Protein AF-A0A7W0FGE9-F1 (afdb_monomer_lite)

Structure (mmCIF, N/CA/C/O backbone):
data_AF-A0A7W0FGE9-F1
#
_entry.id   AF-A0A7W0FGE9-F1
#
loop_
_atom_site.group_PDB
_atom_site.id
_atom_site.type_symbol
_atom_site.label_atom_id
_atom_site.label_alt_id
_atom_site.label_comp_id
_atom_site.label_asym_id
_atom_site.label_entity_id
_atom_site.label_seq_id
_atom_site.pdbx_PDB_ins_code
_atom_site.Cartn_x
_atom_site.Cartn_y
_atom_site.Cartn_z
_atom_site.occupancy
_atom_site.B_iso_or_equiv
_atom_site.auth_seq_id
_atom_site.auth_comp_id
_atom_site.auth_asym_id
_atom_site.auth_atom_id
_atom_site.pdbx_PDB_model_num
ATOM 1 N N . MET A 1 1 ? 1.418 12.003 -10.984 1.00 59.81 1 MET A N 1
ATOM 2 C CA . MET A 1 1 ? 1.454 12.496 -9.582 1.00 59.81 1 MET A CA 1
ATOM 3 C C . MET A 1 1 ? 0.185 12.199 -8.764 1.00 59.81 1 MET A C 1
ATOM 5 O O . MET A 1 1 ? 0.270 12.288 -7.547 1.00 59.81 1 MET A O 1
ATOM 9 N N . GLN A 1 2 ? -0.949 11.782 -9.354 1.00 81.69 2 GLN A N 1
ATOM 10 C CA . GLN A 1 2 ? -2.168 11.461 -8.582 1.00 81.69 2 GLN A CA 1
ATOM 11 C C . GLN A 1 2 ? -2.066 10.182 -7.726 1.00 81.69 2 GLN A C 1
ATOM 13 O O . GLN A 1 2 ? -2.524 10.189 -6.586 1.00 81.69 2 GLN A O 1
ATOM 18 N N . CYS A 1 3 ? -1.393 9.124 -8.201 1.00 88.62 3 CYS A N 1
ATOM 19 C CA . CYS A 1 3 ? -1.338 7.840 -7.482 1.00 88.62 3 CYS A CA 1
ATOM 20 C C . CYS A 1 3 ? -0.668 7.939 -6.098 1.00 88.62 3 CYS A C 1
ATOM 22 O O . CYS A 1 3 ? -1.127 7.321 -5.143 1.00 88.62 3 CYS A O 1
ATOM 24 N N . ARG A 1 4 ? 0.381 8.765 -5.951 1.00 90.31 4 ARG A N 1
ATOM 25 C CA . ARG A 1 4 ? 1.060 8.981 -4.655 1.00 90.31 4 ARG A CA 1
ATOM 26 C C . ARG A 1 4 ? 0.163 9.678 -3.639 1.00 90.31 4 ARG A C 1
ATOM 28 O O . ARG A 1 4 ? 0.113 9.257 -2.489 1.00 90.31 4 ARG A O 1
ATOM 35 N N . SER A 1 5 ? -0.560 10.712 -4.073 1.00 92.44 5 SER A N 1
ATOM 36 C CA . SER A 1 5 ? -1.509 11.429 -3.213 1.00 92.44 5 SER A CA 1
ATOM 37 C C . SER A 1 5 ? -2.628 10.501 -2.731 1.00 92.44 5 SER A C 1
ATOM 39 O O . SER A 1 5 ? -2.950 10.479 -1.544 1.00 92.44 5 SER A O 1
ATOM 41 N N . HIS A 1 6 ? -3.146 9.665 -3.636 1.00 93.56 6 HIS A N 1
ATOM 42 C CA . HIS A 1 6 ? -4.176 8.683 -3.318 1.00 93.56 6 HIS A CA 1
ATOM 43 C C . HIS A 1 6 ? -3.699 7.661 -2.275 1.00 93.56 6 HIS A C 1
ATOM 45 O O . HIS A 1 6 ? -4.353 7.468 -1.254 1.00 93.56 6 HIS A O 1
ATOM 51 N N . VAL A 1 7 ? -2.514 7.070 -2.463 1.00 94.69 7 VAL A N 1
ATOM 52 C CA . VAL A 1 7 ? -1.945 6.115 -1.495 1.00 94.69 7 VAL A CA 1
ATOM 53 C C . VAL A 1 7 ? -1.691 6.770 -0.133 1.00 94.69 7 VAL A C 1
ATOM 55 O O . VAL A 1 7 ? -1.999 6.182 0.902 1.00 94.69 7 VAL A O 1
ATOM 58 N N . ALA A 1 8 ? -1.205 8.013 -0.104 1.00 94.06 8 ALA A N 1
ATOM 59 C CA . ALA A 1 8 ? -1.040 8.748 1.149 1.00 94.06 8 ALA A CA 1
ATOM 60 C C . ALA A 1 8 ? -2.382 8.995 1.868 1.00 94.06 8 ALA A C 1
ATOM 62 O O . ALA A 1 8 ? -2.433 8.991 3.098 1.00 94.06 8 ALA A O 1
ATOM 63 N N . GLN A 1 9 ? -3.473 9.207 1.125 1.00 95.12 9 GLN A N 1
ATOM 64 C CA . GLN A 1 9 ? -4.816 9.331 1.697 1.00 95.12 9 GLN A CA 1
ATOM 65 C C . GLN A 1 9 ? -5.307 8.014 2.300 1.00 95.12 9 GLN A C 1
ATOM 67 O O . GLN A 1 9 ? -5.818 8.035 3.418 1.00 95.12 9 GLN A O 1
ATOM 72 N N . LEU A 1 10 ? -5.085 6.884 1.623 1.00 96.06 10 LEU A N 1
ATOM 73 C CA . LEU A 1 10 ? -5.363 5.560 2.190 1.00 96.06 10 LEU A CA 1
ATOM 74 C C . LEU A 1 10 ? -4.590 5.345 3.496 1.00 96.06 10 LEU A C 1
ATOM 76 O O . LEU A 1 10 ? -5.155 4.855 4.467 1.00 96.06 10 LEU A O 1
ATOM 80 N N . GLY A 1 11 ? -3.327 5.783 3.556 1.00 95.62 11 GLY A N 1
ATOM 81 C CA . GLY A 1 11 ? -2.513 5.713 4.774 1.00 95.62 11 GLY A CA 1
ATOM 82 C C . GLY A 1 11 ? -3.137 6.443 5.964 1.00 95.62 11 GLY A C 1
ATOM 83 O O . GLY A 1 11 ? -3.111 5.930 7.080 1.00 95.62 11 GLY A O 1
ATOM 84 N N . ARG A 1 12 ? -3.755 7.609 5.733 1.00 96.06 12 ARG A N 1
ATOM 85 C CA . ARG A 1 12 ? -4.444 8.375 6.788 1.00 96.06 12 ARG A CA 1
ATOM 86 C C . ARG A 1 12 ? -5.721 7.694 7.281 1.00 96.06 12 ARG A C 1
ATOM 88 O O . ARG A 1 12 ? -6.015 7.778 8.465 1.00 96.06 12 ARG A O 1
ATOM 95 N N . LEU A 1 13 ? -6.444 7.024 6.388 1.00 97.19 13 LEU A N 1
ATOM 96 C CA . LEU A 1 13 ? -7.711 6.339 6.679 1.00 97.19 13 LEU A CA 1
ATOM 97 C C . LEU A 1 13 ? -7.520 4.883 7.124 1.00 97.19 13 LEU A C 1
ATOM 99 O O . LEU A 1 13 ? -8.489 4.175 7.375 1.00 97.19 13 LEU A O 1
ATOM 103 N N . TYR A 1 14 ? -6.277 4.409 7.216 1.00 97.50 14 TYR A N 1
ATOM 104 C CA . TYR A 1 14 ? -5.985 2.998 7.446 1.00 97.50 14 TYR A CA 1
ATOM 105 C C . TYR A 1 14 ? -6.648 2.437 8.710 1.00 97.50 14 TYR A C 1
ATOM 107 O O . TYR A 1 14 ? -7.172 1.328 8.697 1.00 97.50 14 TYR A O 1
ATOM 115 N N . LYS A 1 15 ? -6.693 3.224 9.791 1.00 97.38 15 LYS A N 1
ATOM 116 C CA . LYS A 1 15 ? -7.367 2.817 11.031 1.00 97.38 15 LYS A CA 1
ATOM 117 C C . LYS A 1 15 ? -8.879 2.676 10.872 1.00 97.38 15 LYS A C 1
ATOM 119 O O . LYS A 1 15 ? -9.444 1.768 11.474 1.00 97.38 15 LYS A O 1
ATOM 124 N N . ASP A 1 16 ? -9.501 3.501 10.037 1.00 98.00 16 ASP A N 1
ATOM 125 C CA . ASP A 1 16 ? -10.934 3.415 9.750 1.00 98.00 16 ASP A CA 1
ATOM 126 C C . ASP A 1 16 ? -11.245 2.149 8.940 1.00 98.00 16 ASP A C 1
ATOM 128 O O . ASP A 1 16 ? -12.205 1.441 9.241 1.00 98.00 16 ASP A O 1
ATOM 132 N N . PHE A 1 17 ? -10.382 1.798 7.977 1.00 97.94 17 PHE A N 1
ATOM 133 C CA . PHE A 1 17 ? -10.475 0.521 7.263 1.00 97.94 17 PHE A CA 1
ATOM 134 C C . PHE A 1 17 ? -10.324 -0.673 8.213 1.00 97.94 17 PHE A C 1
ATOM 136 O O . PHE A 1 17 ? -11.170 -1.566 8.198 1.00 97.94 17 PHE A O 1
ATOM 143 N N . GLN A 1 18 ? -9.323 -0.655 9.102 1.00 97.62 18 GLN A N 1
ATOM 144 C CA . GLN A 1 18 ? -9.141 -1.711 10.106 1.00 97.62 18 GLN A CA 1
ATOM 145 C C . GLN A 1 18 ? -10.359 -1.840 11.035 1.00 97.62 18 GLN A C 1
ATOM 147 O O . GLN A 1 18 ? -10.795 -2.952 11.327 1.00 97.62 18 GLN A O 1
ATOM 152 N N . ALA A 1 19 ? -10.943 -0.720 11.472 1.00 98.19 19 ALA A N 1
ATOM 153 C CA . ALA A 1 19 ? -12.138 -0.713 12.317 1.00 98.19 19 ALA A CA 1
ATOM 154 C C . ALA A 1 19 ? -13.376 -1.289 11.607 1.00 98.19 19 ALA A C 1
ATOM 156 O O . ALA A 1 19 ? -14.233 -1.887 12.254 1.00 98.19 19 ALA A O 1
ATOM 157 N N . ALA A 1 20 ? -13.447 -1.160 10.281 1.00 98.25 20 ALA A N 1
ATOM 158 C CA . ALA A 1 20 ? -14.478 -1.775 9.450 1.00 98.25 20 ALA A CA 1
ATOM 159 C C . ALA A 1 20 ? -14.209 -3.261 9.124 1.00 98.25 20 ALA A C 1
ATOM 161 O O . ALA A 1 20 ? -14.977 -3.868 8.380 1.00 98.25 20 ALA A O 1
ATOM 162 N N . GLY A 1 21 ? -13.133 -3.855 9.655 1.00 98.12 21 GLY A N 1
ATOM 163 C CA . GLY A 1 21 ? -12.739 -5.235 9.357 1.00 98.12 21 GLY A CA 1
ATOM 164 C C . GLY A 1 21 ? -12.089 -5.409 7.982 1.00 98.12 21 GLY A C 1
ATOM 165 O O .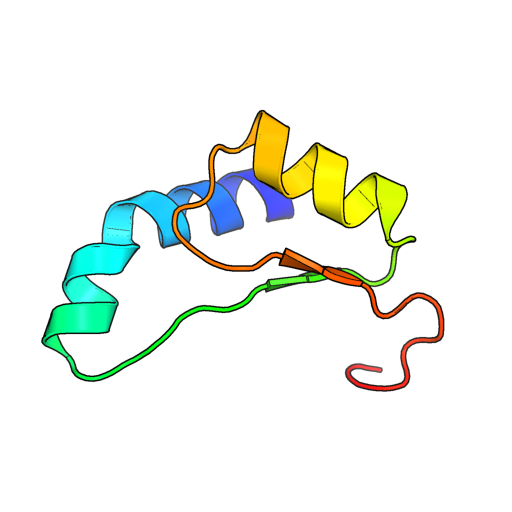 GLY A 1 21 ? -12.086 -6.517 7.448 1.00 98.12 21 GLY A O 1
ATOM 166 N N . ALA A 1 22 ? -11.558 -4.330 7.401 1.00 98.06 22 ALA A N 1
ATOM 167 C CA . ALA A 1 22 ? -10.875 -4.333 6.115 1.00 98.06 22 ALA A CA 1
ATOM 168 C C . ALA A 1 22 ? -9.356 -4.159 6.269 1.00 98.06 22 ALA A C 1
ATOM 170 O O . ALA A 1 22 ? -8.861 -3.556 7.221 1.00 98.06 22 ALA A O 1
ATOM 171 N N . GLU A 1 23 ? -8.626 -4.659 5.276 1.00 97.06 23 GLU A N 1
ATOM 172 C CA . GLU A 1 23 ? -7.178 -4.520 5.138 1.00 97.06 23 GLU A CA 1
ATOM 173 C C . GLU A 1 23 ? -6.870 -3.802 3.818 1.00 97.06 23 GLU A C 1
ATOM 175 O O . GLU A 1 23 ? -7.625 -3.909 2.847 1.00 97.06 23 GLU A O 1
ATOM 180 N N . VAL A 1 24 ? -5.775 -3.050 3.782 1.00 96.56 24 VAL A N 1
ATOM 181 C CA . VAL A 1 24 ? -5.327 -2.314 2.602 1.00 96.56 24 VAL A CA 1
ATOM 182 C C . VAL A 1 24 ? -4.019 -2.926 2.123 1.00 96.56 24 VAL A C 1
ATOM 184 O O . VAL A 1 24 ? -3.104 -3.169 2.896 1.00 96.56 24 VAL A O 1
ATOM 187 N N . LEU A 1 25 ? -3.900 -3.136 0.819 1.00 95.62 25 LEU A N 1
ATOM 188 C CA . LEU A 1 25 ? -2.624 -3.394 0.163 1.00 95.62 25 LEU A CA 1
ATOM 189 C C . LEU A 1 25 ? -2.589 -2.612 -1.145 1.00 95.62 25 LEU A C 1
ATOM 191 O O . LEU A 1 25 ? -3.623 -2.400 -1.780 1.00 95.62 25 LEU A O 1
ATOM 195 N N . VAL A 1 26 ? -1.404 -2.173 -1.550 1.00 95.38 26 VAL A N 1
ATOM 196 C CA . VAL A 1 26 ? -1.198 -1.486 -2.831 1.00 95.38 26 VAL A CA 1
ATOM 197 C C . VAL A 1 26 ? -0.343 -2.371 -3.717 1.00 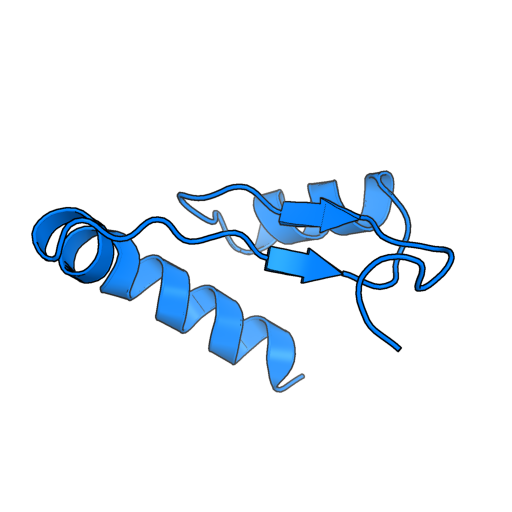95.38 26 VAL A C 1
ATOM 199 O O . VAL A 1 26 ? 0.679 -2.859 -3.257 1.00 95.38 26 VAL A O 1
ATOM 202 N N . ILE A 1 27 ? -0.720 -2.552 -4.981 1.00 95.00 27 ILE A N 1
ATOM 203 C CA . ILE A 1 27 ? 0.094 -3.266 -5.974 1.00 95.00 27 ILE A CA 1
ATOM 204 C C . ILE A 1 27 ? 0.522 -2.272 -7.051 1.00 95.00 27 ILE A C 1
ATOM 206 O O . ILE A 1 27 ? -0.311 -1.548 -7.596 1.00 95.00 27 ILE A O 1
ATOM 210 N N . LEU A 1 28 ? 1.822 -2.207 -7.329 1.00 93.25 28 LEU A N 1
ATOM 211 C CA . LEU A 1 28 ? 2.392 -1.370 -8.381 1.00 93.25 28 LEU A CA 1
ATOM 212 C C . LEU A 1 28 ? 2.854 -2.242 -9.547 1.00 93.25 28 LEU A C 1
ATOM 214 O O . LEU A 1 28 ? 3.512 -3.251 -9.318 1.00 93.25 28 LEU A O 1
ATOM 218 N N . GLY A 1 29 ? 2.619 -1.797 -10.782 1.00 93.25 29 GLY A N 1
ATOM 219 C CA . GLY A 1 29 ? 3.169 -2.417 -11.999 1.00 93.25 29 GLY A CA 1
ATOM 220 C C . GLY A 1 29 ? 4.667 -2.153 -12.219 1.00 93.25 29 GLY A C 1
ATOM 221 O O . GLY A 1 29 ? 5.113 -2.008 -13.348 1.00 93.25 29 GLY A O 1
ATOM 222 N N . ASP A 1 30 ? 5.432 -1.972 -11.144 1.00 92.56 30 ASP A N 1
ATOM 223 C CA . ASP A 1 30 ? 6.856 -1.612 -11.168 1.00 92.56 30 ASP A CA 1
ATOM 224 C C . ASP A 1 30 ? 7.657 -2.661 -10.383 1.00 92.56 30 ASP A C 1
ATOM 226 O O . ASP A 1 30 ? 7.067 -3.565 -9.789 1.00 92.56 30 ASP A O 1
ATOM 230 N N . THR A 1 31 ? 8.987 -2.569 -10.355 1.00 95.56 31 THR A N 1
ATOM 231 C CA . THR A 1 31 ? 9.856 -3.555 -9.689 1.00 95.56 31 THR A CA 1
ATOM 232 C C . THR A 1 31 ? 9.705 -3.567 -8.165 1.00 95.56 31 THR A C 1
ATOM 234 O O . THR A 1 31 ? 9.210 -2.618 -7.546 1.00 95.56 31 THR A O 1
ATOM 237 N N . SER A 1 32 ? 10.188 -4.635 -7.526 1.00 96.00 32 SER A N 1
ATOM 238 C CA . SER A 1 32 ? 10.211 -4.782 -6.066 1.00 96.00 32 SER A CA 1
ATOM 239 C C . SER A 1 32 ? 10.958 -3.646 -5.372 1.00 96.00 32 SER A C 1
ATOM 241 O O . SER A 1 32 ? 10.516 -3.146 -4.336 1.00 96.00 32 SER A O 1
ATOM 243 N N . GLU A 1 33 ? 12.065 -3.189 -5.953 1.00 97.25 33 GLU A N 1
ATOM 244 C CA . GLU A 1 33 ? 12.879 -2.097 -5.414 1.00 97.25 33 GLU A CA 1
ATOM 245 C C . GLU A 1 33 ? 12.095 -0.786 -5.450 1.00 97.25 33 GLU A C 1
ATOM 247 O O . GLU A 1 33 ? 12.106 -0.020 -4.484 1.00 97.25 33 GLU A O 1
ATOM 252 N N . ARG A 1 34 ? 11.369 -0.540 -6.546 1.00 95.25 34 ARG A N 1
ATOM 253 C CA . ARG A 1 34 ? 10.513 0.639 -6.700 1.00 95.25 34 ARG A CA 1
ATOM 254 C C . ARG A 1 34 ? 9.327 0.599 -5.745 1.00 95.25 34 ARG A C 1
ATOM 256 O O . ARG A 1 34 ? 9.058 1.615 -5.108 1.00 95.25 34 ARG A O 1
ATOM 263 N N . ALA A 1 35 ? 8.677 -0.552 -5.574 1.00 95.44 35 ALA A N 1
ATOM 264 C CA . ALA A 1 35 ? 7.606 -0.737 -4.591 1.00 95.44 35 ALA A CA 1
ATOM 265 C C . ALA A 1 35 ? 8.086 -0.485 -3.156 1.00 95.44 35 ALA A C 1
ATOM 267 O O . ALA A 1 35 ? 7.432 0.242 -2.402 1.00 95.44 35 ALA A O 1
ATOM 268 N N . ARG A 1 36 ? 9.274 -0.986 -2.803 1.00 96.06 36 ARG A N 1
ATOM 269 C CA . ARG A 1 36 ? 9.900 -0.725 -1.503 1.00 96.06 36 ARG A CA 1
ATOM 270 C C . ARG A 1 36 ? 10.164 0.764 -1.283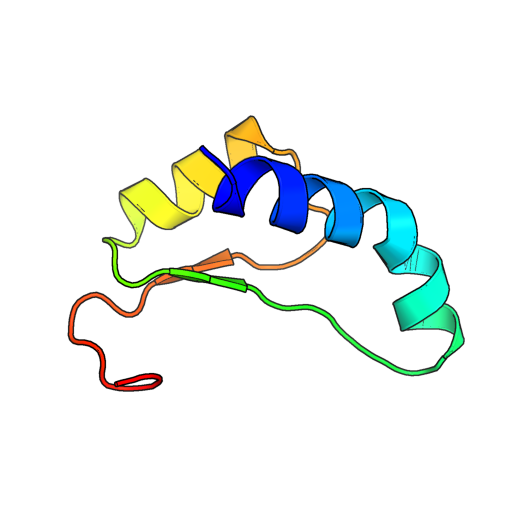 1.00 96.06 36 ARG A C 1
ATOM 272 O O . ARG A 1 36 ? 9.722 1.319 -0.280 1.00 96.06 36 ARG A O 1
ATOM 279 N N . GLN A 1 37 ? 10.838 1.422 -2.227 1.00 95.94 37 GLN A N 1
ATOM 280 C CA . GLN A 1 37 ? 11.100 2.865 -2.153 1.00 95.94 37 GLN A CA 1
ATOM 281 C C . GLN A 1 37 ? 9.800 3.665 -2.021 1.00 95.94 37 GLN A C 1
ATOM 283 O O . GLN A 1 37 ? 9.735 4.654 -1.293 1.00 95.94 37 GLN A O 1
ATOM 288 N N . TYR A 1 38 ? 8.749 3.237 -2.719 1.00 94.44 38 TYR A N 1
ATOM 289 C CA . TYR A 1 38 ? 7.443 3.878 -2.677 1.00 94.44 38 TYR A CA 1
ATOM 290 C C . TYR A 1 38 ? 6.816 3.816 -1.278 1.00 94.44 38 TYR A C 1
ATOM 292 O O . TYR A 1 38 ? 6.349 4.842 -0.776 1.00 94.44 38 TYR A O 1
ATOM 300 N N . ALA A 1 39 ? 6.853 2.646 -0.633 1.00 95.06 39 ALA A N 1
ATOM 301 C CA . ALA A 1 39 ? 6.389 2.465 0.742 1.00 95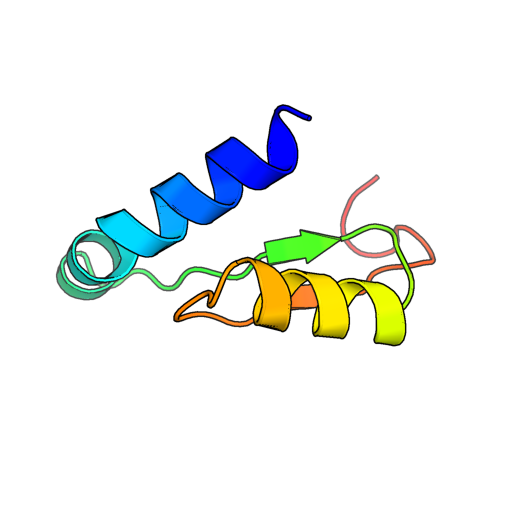.06 39 ALA A CA 1
ATOM 302 C C . ALA A 1 39 ? 7.193 3.317 1.736 1.00 95.06 39 ALA A C 1
ATOM 304 O O . ALA A 1 39 ? 6.609 3.975 2.596 1.00 95.06 39 ALA A O 1
ATOM 305 N N . GLU A 1 40 ? 8.520 3.356 1.588 1.00 95.31 40 GLU A N 1
ATOM 306 C CA . GLU A 1 40 ? 9.420 4.120 2.462 1.00 95.31 40 GLU A CA 1
ATOM 307 C C . GLU A 1 40 ? 9.174 5.636 2.360 1.00 95.31 40 GLU A C 1
ATOM 309 O O . GLU A 1 40 ? 9.061 6.317 3.381 1.00 95.31 40 GLU A O 1
ATOM 314 N N . ILE A 1 41 ? 9.023 6.168 1.140 1.00 94.94 41 ILE A N 1
ATOM 315 C CA . ILE A 1 41 ? 8.757 7.598 0.903 1.00 94.94 41 ILE A CA 1
ATOM 316 C C . ILE A 1 41 ? 7.405 8.013 1.487 1.00 94.94 41 ILE A C 1
ATOM 318 O O . ILE A 1 41 ? 7.292 9.076 2.099 1.00 94.94 41 ILE A O 1
ATOM 322 N N . LEU A 1 42 ? 6.371 7.197 1.278 1.00 94.06 42 LEU A N 1
ATOM 323 C CA . LEU A 1 42 ? 5.013 7.515 1.718 1.00 94.06 42 LEU A CA 1
ATOM 324 C C . LEU A 1 42 ? 4.729 7.096 3.162 1.00 94.06 42 LEU A C 1
ATOM 326 O O . LEU A 1 42 ? 3.687 7.475 3.694 1.00 94.06 42 LEU A O 1
ATOM 330 N N . LYS A 1 43 ? 5.645 6.347 3.790 1.00 95.12 43 LYS A N 1
ATOM 331 C CA . LYS A 1 43 ? 5.503 5.784 5.139 1.00 95.12 43 LYS A CA 1
ATOM 332 C C . LYS A 1 43 ? 4.163 5.066 5.306 1.00 95.12 43 LYS A C 1
ATOM 334 O O . LYS A 1 43 ? 3.428 5.314 6.263 1.00 95.12 43 LYS A O 1
ATOM 339 N N . THR A 1 44 ? 3.810 4.231 4.330 1.00 95.25 44 THR A N 1
ATOM 340 C CA . THR A 1 44 ? 2.509 3.559 4.326 1.00 95.25 44 THR A CA 1
ATOM 341 C C . THR A 1 44 ? 2.403 2.597 5.511 1.00 95.25 44 THR A C 1
ATOM 343 O O . THR A 1 44 ? 3.340 1.840 5.764 1.00 95.25 44 THR A O 1
ATOM 346 N N . PRO A 1 45 ? 1.268 2.572 6.230 1.00 96.31 45 PRO A N 1
ATOM 347 C CA . PRO A 1 45 ? 1.058 1.647 7.345 1.00 96.31 45 PRO A CA 1
ATOM 348 C C . PRO A 1 45 ? 0.634 0.238 6.888 1.00 96.31 45 PRO A C 1
ATOM 350 O O . PRO A 1 45 ? 0.290 -0.598 7.719 1.00 96.31 45 PRO A O 1
ATOM 353 N N . PHE A 1 46 ? 0.652 -0.007 5.578 1.00 96.19 46 PHE A N 1
ATOM 354 C CA . PHE A 1 46 ? 0.238 -1.238 4.918 1.00 96.19 46 PHE A CA 1
ATOM 355 C C . PHE A 1 46 ? 1.245 -1.663 3.831 1.00 96.19 46 PHE A C 1
ATOM 357 O O . PHE A 1 46 ? 2.063 -0.835 3.399 1.00 96.19 46 PHE A O 1
ATOM 364 N N . PRO A 1 47 ? 1.185 -2.925 3.359 1.00 96.06 47 PRO A N 1
ATOM 365 C CA . PRO A 1 47 ? 2.085 -3.442 2.334 1.00 96.06 47 PRO A CA 1
ATOM 366 C C . PRO A 1 47 ? 1.939 -2.751 0.971 1.00 96.06 47 PRO A C 1
ATOM 368 O O . PRO A 1 47 ? 0.832 -2.469 0.503 1.00 96.06 47 PRO A O 1
ATOM 371 N N . VAL A 1 48 ? 3.078 -2.558 0.301 1.00 96.38 48 VAL A N 1
ATOM 372 C CA . VAL A 1 48 ? 3.154 -2.184 -1.117 1.00 96.38 48 VAL A CA 1
ATOM 373 C C . VAL A 1 48 ? 3.858 -3.315 -1.862 1.00 96.38 48 VAL A C 1
ATOM 375 O O . VAL A 1 48 ? 5.014 -3.629 -1.581 1.00 96.38 48 VAL A O 1
ATOM 378 N N . LEU A 1 49 ? 3.138 -3.946 -2.782 1.00 96.06 49 LEU A N 1
ATOM 379 C CA . LEU A 1 49 ? 3.562 -5.082 -3.588 1.00 96.06 49 LEU A CA 1
ATOM 380 C C . LEU A 1 49 ? 3.951 -4.633 -4.999 1.00 96.06 49 LEU A C 1
ATOM 382 O O . LEU A 1 49 ? 3.589 -3.548 -5.460 1.00 96.06 49 LEU A O 1
ATOM 386 N N . SER A 1 50 ? 4.685 -5.503 -5.681 1.00 95.69 50 SER A N 1
ATOM 387 C CA . SER A 1 50 ? 5.186 -5.316 -7.039 1.00 95.69 50 SER A CA 1
ATOM 388 C C . SER A 1 50 ? 4.596 -6.396 -7.947 1.00 95.69 50 SER A C 1
ATOM 390 O O . SER A 1 50 ? 4.624 -7.575 -7.597 1.00 95.69 50 SER A O 1
ATOM 392 N N . ASP A 1 51 ? 4.060 -5.980 -9.091 1.00 95.56 51 ASP A N 1
ATOM 393 C CA . ASP A 1 51 ? 3.538 -6.826 -10.167 1.00 95.56 51 ASP A CA 1
ATOM 394 C C . ASP A 1 51 ? 4.115 -6.360 -11.519 1.00 95.56 51 ASP A C 1
ATOM 396 O O . ASP A 1 51 ? 3.410 -5.786 -12.348 1.00 95.56 51 ASP A O 1
ATOM 400 N N . PRO A 1 52 ? 5.423 -6.559 -11.758 1.00 94.38 52 PRO A N 1
ATOM 401 C CA . PRO A 1 52 ? 6.112 -5.985 -12.916 1.00 94.38 52 PRO A CA 1
ATOM 402 C C . PRO A 1 52 ? 5.653 -6.594 -14.249 1.00 94.38 52 PRO A C 1
ATOM 404 O O . PRO A 1 52 ? 5.923 -6.037 -15.308 1.00 94.38 52 PRO A O 1
ATOM 407 N N . ASN A 1 53 ? 4.974 -7.743 -14.198 1.00 94.31 53 ASN A N 1
ATOM 408 C CA . ASN A 1 53 ? 4.476 -8.458 -15.368 1.00 94.31 53 ASN A CA 1
ATOM 409 C C . ASN A 1 53 ? 2.967 -8.275 -15.574 1.00 94.31 53 ASN A C 1
ATOM 411 O O . ASN A 1 53 ? 2.414 -8.944 -16.444 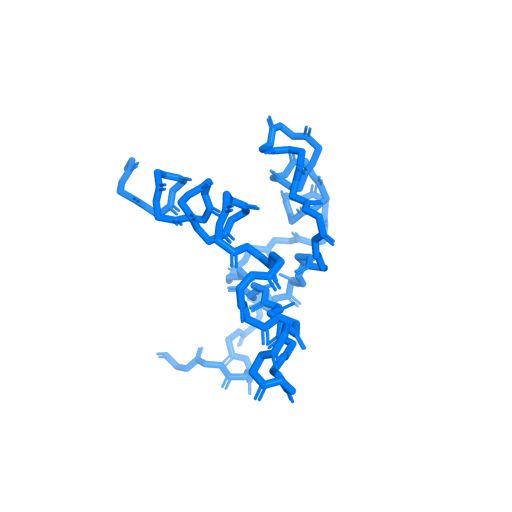1.00 94.31 53 ASN A O 1
ATOM 415 N N . HIS A 1 54 ? 2.306 -7.415 -14.785 1.00 90.56 54 HIS A N 1
ATOM 416 C CA . HIS A 1 54 ? 0.858 -7.188 -14.861 1.00 90.56 54 HIS A CA 1
ATOM 417 C C . HIS A 1 54 ? 0.044 -8.494 -14.781 1.00 90.56 54 HIS A C 1
ATOM 419 O O . HIS A 1 54 ? -0.963 -8.674 -15.465 1.00 90.56 54 HIS A O 1
ATOM 425 N N . ALA A 1 55 ? 0.513 -9.448 -13.973 1.00 92.81 55 ALA A N 1
ATOM 426 C CA . ALA A 1 55 ? -0.119 -10.754 -13.827 1.00 92.81 55 ALA A CA 1
ATOM 427 C C . ALA A 1 55 ? -1.358 -10.697 -12.921 1.00 92.81 55 ALA A C 1
ATOM 429 O O . ALA A 1 55 ? -2.205 -11.589 -12.982 1.00 92.81 55 ALA A O 1
ATOM 430 N N . VAL A 1 56 ? -1.455 -9.673 -12.069 1.00 87.00 56 VAL A N 1
ATOM 431 C CA . VAL A 1 56 ? -2.554 -9.473 -11.118 1.00 87.00 56 VAL A CA 1
ATOM 432 C C . VAL A 1 56 ? -3.576 -8.471 -11.655 1.00 87.00 56 VAL A C 1
ATOM 434 O O . VAL A 1 56 ? -4.776 -8.724 -11.555 1.00 87.00 56 VAL A O 1
ATOM 437 N N . PHE A 1 57 ? -3.124 -7.353 -12.234 1.00 72.88 57 PHE A N 1
ATOM 438 C CA . PHE A 1 57 ? -3.994 -6.317 -12.804 1.00 72.88 57 PHE A CA 1
ATOM 439 C C . PHE A 1 57 ? -3.534 -5.924 -14.221 1.00 72.88 57 PHE A C 1
ATOM 441 O O . PHE A 1 57 ? -2.391 -5.500 -14.398 1.00 72.88 57 PHE A O 1
ATOM 448 N N . LEU A 1 58 ? -4.444 -6.070 -15.199 1.00 56.84 58 LEU A N 1
ATOM 449 C CA . LEU A 1 58 ? -4.274 -5.729 -16.625 1.00 56.84 58 LEU A CA 1
ATOM 450 C C . LEU A 1 58 ? -4.291 -4.217 -16.881 1.00 56.84 58 LEU A C 1
ATOM 452 O O . LEU A 1 58 ? -5.197 -3.540 -16.339 1.00 56.84 58 LEU A O 1
#

Secondary structure (DSSP, 8-state):
-HHHHHHHHHHHHHHHHHHTT----EEESS-HHHHHHHHHHHT-SS-EEE-TT-SS--

Foldseek 3Di:
DVVLVVQLVCQVCQVVCVVVVHHDEAEDLDDPVVQVVSCVVSVRPHYYHYDVPCPPHD

Radius of gyration: 11.69 Å; chains: 1; bounding box: 27×23×29 Å

pLDDT: mean 93.3, std 7.74, range [56.84, 98.25]

Sequence (58 aa):
MQCRSHVAQLGRLYKD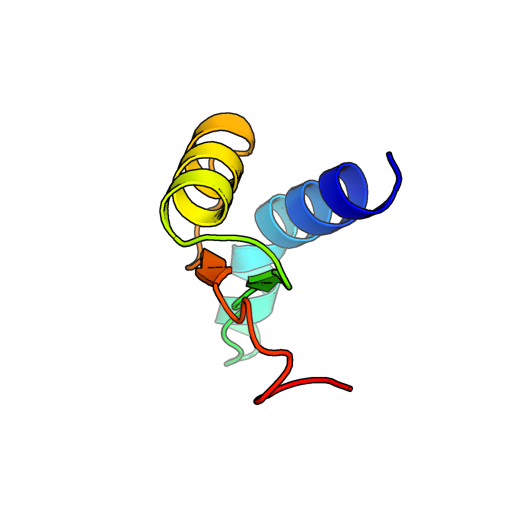FQAAGAEVLVILGDTSERARQYAEILKTPFPVLSDPNHAVFL